Protein AF-A0A800AK64-F1 (afdb_monomer_lite)

Foldseek 3Di:
DPPPDPAAFDPPLLVLLLVPQLRLCVVLVVNVNSVVLRVQLVQLLVQLVLQLPPPPDPVSSVDQDQPPDPDDDQWDCDPNDTRRHHHSVSNVVSVCSNVVSSVVSSVCSRVRGRDDPDDD

pLDDT: mean 78.46, std 14.66, range [35.28, 95.25]

Sequence (120 aa):
MVEIGIGKPSHVAMMLSAICPGLGQLYLRKIRKALVLFLVAAMGAFIVYVNSLPLDNFSNLWRFDMTTQESYQIWQFKNNRLMFRPHWYFKISGYIQFVAMWLYGVVDGWRGRRIYKRKA

Radius of gyration: 19.44 Å; chains: 1; bounding box: 39×23×61 Å

Secondary structure (DSSP, 8-state):
----------HHHHHHHHHSTTHHHHHTT-HHHHHHHHHHHHHHHHHHHHHT-S-SSTHHHH---TT--S---SEEEETTEEEE---HHHHHHHHHHHHHHHHHHHHHHHT---------

Structure (mmCIF, N/CA/C/O backbone):
data_AF-A0A800AK64-F1
#
_entry.id   AF-A0A800AK64-F1
#
loop_
_atom_site.group_PDB
_atom_site.id
_atom_site.type_symbol
_atom_site.label_atom_id
_atom_site.label_alt_id
_atom_site.label_comp_id
_atom_site.label_asym_id
_atom_site.label_entity_id
_atom_site.label_seq_id
_atom_site.pdbx_PDB_ins_code
_atom_site.Cartn_x
_atom_site.Cartn_y
_atom_site.Cartn_z
_atom_site.occupancy
_atom_site.B_iso_or_equiv
_atom_site.auth_seq_id
_atom_site.auth_comp_id
_atom_site.auth_asym_id
_atom_site.auth_atom_id
_atom_site.pdbx_PDB_model_num
ATOM 1 N N . MET A 1 1 ? -1.913 -9.063 -27.507 1.00 35.28 1 MET A N 1
ATOM 2 C CA . MET A 1 1 ? -0.461 -9.026 -27.784 1.00 35.28 1 MET A CA 1
ATOM 3 C C . MET A 1 1 ? 0.289 -8.835 -26.476 1.00 35.28 1 MET A C 1
ATOM 5 O O . MET A 1 1 ? 0.158 -7.789 -25.854 1.00 35.28 1 MET A O 1
ATOM 9 N N . VAL A 1 2 ? 0.997 -9.865 -26.013 1.00 37.16 2 VAL A N 1
ATOM 10 C CA . VAL A 1 2 ? 1.874 -9.777 -24.838 1.00 37.16 2 VAL A CA 1
ATOM 11 C C . VAL A 1 2 ? 3.242 -9.335 -25.347 1.00 37.16 2 VAL A C 1
ATOM 13 O O . VAL A 1 2 ? 3.980 -10.133 -25.913 1.00 37.16 2 VAL A O 1
ATOM 16 N N . GLU A 1 3 ? 3.564 -8.051 -25.207 1.00 44.44 3 GLU A N 1
ATOM 17 C CA . GLU A 1 3 ? 4.895 -7.540 -25.545 1.00 44.44 3 GLU A CA 1
ATOM 18 C C . GLU A 1 3 ? 5.902 -8.017 -24.488 1.00 44.44 3 GLU A C 1
ATOM 20 O O . GLU A 1 3 ? 6.055 -7.431 -23.411 1.00 44.44 3 GLU A O 1
ATOM 25 N N . ILE A 1 4 ? 6.583 -9.126 -24.782 1.00 47.06 4 ILE A N 1
ATOM 26 C CA . ILE A 1 4 ? 7.716 -9.621 -23.998 1.00 47.06 4 ILE A CA 1
ATOM 27 C C . ILE A 1 4 ? 8.924 -8.737 -24.335 1.00 47.06 4 ILE A C 1
ATOM 29 O O . ILE A 1 4 ? 9.750 -9.070 -25.178 1.00 47.06 4 ILE A O 1
ATOM 33 N N . GLY A 1 5 ? 9.016 -7.564 -23.704 1.00 53.28 5 GLY A N 1
ATOM 34 C CA . GLY A 1 5 ? 10.182 -6.691 -23.853 1.00 53.28 5 GLY A CA 1
ATOM 35 C C . GLY A 1 5 ? 11.448 -7.400 -23.368 1.00 53.28 5 GLY A C 1
ATOM 36 O O . GLY A 1 5 ? 11.503 -7.837 -22.224 1.00 53.28 5 GLY A O 1
ATOM 37 N N . ILE A 1 6 ? 12.470 -7.526 -24.212 1.00 53.72 6 ILE A N 1
ATOM 38 C CA . ILE A 1 6 ? 13.790 -8.062 -23.852 1.00 53.72 6 ILE A CA 1
ATOM 39 C C . ILE A 1 6 ? 14.566 -6.923 -23.173 1.00 53.72 6 ILE A C 1
ATOM 41 O O . ILE A 1 6 ? 15.116 -6.054 -23.838 1.00 53.72 6 ILE A O 1
ATOM 45 N N . GLY A 1 7 ? 14.548 -6.852 -21.843 1.00 57.28 7 GLY A N 1
ATOM 46 C CA . GLY A 1 7 ? 15.211 -5.789 -21.080 1.00 57.28 7 GLY A CA 1
ATOM 47 C C . GLY A 1 7 ? 15.647 -6.278 -19.703 1.00 57.28 7 GLY A C 1
ATOM 48 O O . GLY A 1 7 ? 15.008 -7.164 -19.137 1.00 57.28 7 GLY A O 1
ATOM 49 N N . LYS A 1 8 ? 16.745 -5.726 -19.177 1.00 65.19 8 LYS A N 1
ATOM 50 C CA . LYS A 1 8 ? 17.258 -6.050 -17.837 1.00 65.19 8 LYS A CA 1
ATOM 51 C C . LYS A 1 8 ? 16.295 -5.536 -16.747 1.00 65.19 8 LYS A C 1
ATOM 53 O O . LYS A 1 8 ? 15.603 -4.541 -16.988 1.00 65.19 8 LYS A O 1
ATOM 58 N N . PRO A 1 9 ? 16.225 -6.199 -15.579 1.00 71.44 9 PRO A N 1
ATOM 59 C CA . PRO A 1 9 ? 15.442 -5.721 -14.439 1.00 71.44 9 PRO A CA 1
ATOM 60 C C . PRO A 1 9 ? 15.851 -4.298 -14.034 1.00 71.44 9 PRO A C 1
ATOM 62 O O . PRO A 1 9 ? 17.018 -3.921 -14.155 1.00 71.44 9 PRO A O 1
ATOM 65 N N . SER A 1 10 ? 14.889 -3.495 -13.566 1.00 80.31 10 SER A N 1
ATOM 66 C CA . SER A 1 10 ? 15.122 -2.092 -13.205 1.00 80.31 10 SER A CA 1
ATOM 67 C C . SER A 1 10 ? 15.080 -1.893 -11.691 1.00 80.31 10 SER A C 1
ATOM 69 O O . SER A 1 10 ? 14.013 -1.863 -11.080 1.00 80.31 10 SER A O 1
ATOM 71 N N . HIS A 1 11 ? 16.251 -1.691 -11.083 1.00 85.19 11 HIS A N 1
ATOM 72 C CA . HIS A 1 11 ? 16.364 -1.367 -9.655 1.00 85.19 11 HIS A CA 1
ATOM 73 C C . HIS A 1 11 ? 15.715 -0.018 -9.305 1.00 85.19 11 HIS A C 1
ATOM 75 O O . HIS A 1 11 ? 15.145 0.133 -8.229 1.00 85.19 11 HIS A O 1
ATOM 81 N N . VAL A 1 12 ? 15.714 0.937 -10.241 1.00 87.06 12 VAL A N 1
ATOM 82 C CA . VAL A 1 12 ? 15.044 2.237 -10.067 1.00 87.06 12 VAL A CA 1
ATOM 83 C C . VAL A 1 12 ? 13.529 2.060 -9.957 1.00 87.06 12 VAL A C 1
ATOM 85 O O . VAL A 1 12 ? 12.904 2.627 -9.066 1.00 87.06 12 VAL A O 1
ATOM 88 N N . ALA A 1 13 ? 12.925 1.229 -10.813 1.00 87.31 13 ALA A N 1
ATOM 89 C CA . ALA A 1 13 ? 11.492 0.945 -10.736 1.00 87.31 13 ALA A CA 1
ATOM 90 C C . ALA A 1 13 ? 11.116 0.214 -9.434 1.00 87.31 13 ALA A C 1
ATOM 92 O O . ALA A 1 13 ? 10.052 0.467 -8.867 1.00 87.31 13 ALA A O 1
ATOM 93 N N . MET A 1 14 ? 11.998 -0.653 -8.933 1.00 90.38 14 MET A N 1
ATOM 94 C CA . MET A 1 14 ? 11.837 -1.292 -7.626 1.00 90.38 14 MET A CA 1
ATOM 95 C C . MET A 1 14 ? 11.834 -0.259 -6.491 1.00 90.38 14 MET A C 1
ATOM 97 O O . MET A 1 14 ? 10.888 -0.235 -5.711 1.00 90.38 14 MET A O 1
ATOM 101 N N . MET A 1 15 ? 12.837 0.628 -6.434 1.00 91.62 15 MET A N 1
ATOM 102 C CA . MET A 1 15 ? 12.929 1.682 -5.412 1.00 91.62 15 MET A CA 1
ATOM 103 C C . MET A 1 15 ? 11.723 2.621 -5.441 1.00 91.62 15 MET A C 1
ATOM 105 O O . MET A 1 15 ? 11.143 2.912 -4.400 1.00 91.62 15 MET A O 1
ATOM 109 N N . LEU A 1 16 ? 11.287 3.038 -6.632 1.00 90.50 16 LEU A N 1
ATOM 110 C CA . LEU A 1 16 ? 10.094 3.873 -6.775 1.00 90.50 16 LEU A CA 1
ATOM 111 C C . LEU A 1 16 ? 8.839 3.168 -6.246 1.00 90.50 16 LEU A C 1
ATOM 113 O O . LEU A 1 16 ? 8.050 3.778 -5.531 1.00 90.50 16 LEU A O 1
ATOM 117 N N . SER A 1 17 ? 8.680 1.875 -6.538 1.00 90.69 17 SER A N 1
ATOM 118 C CA . SER A 1 17 ? 7.561 1.078 -6.014 1.00 90.69 17 SER A CA 1
ATOM 119 C C . SER A 1 17 ? 7.653 0.838 -4.504 1.00 90.69 17 SER A C 1
ATOM 121 O O . SER A 1 17 ? 6.627 0.673 -3.851 1.00 90.69 17 SER A O 1
ATOM 123 N N . ALA A 1 18 ? 8.866 0.821 -3.944 1.00 90.94 18 ALA A N 1
ATOM 124 C CA . ALA A 1 18 ? 9.088 0.693 -2.507 1.00 90.94 18 ALA A CA 1
ATOM 125 C C . ALA A 1 18 ? 8.679 1.962 -1.752 1.00 90.94 18 ALA A C 1
ATOM 127 O O . ALA A 1 18 ? 8.238 1.856 -0.618 1.00 90.94 18 ALA A O 1
ATOM 128 N N . ILE A 1 19 ? 8.758 3.138 -2.382 1.00 91.62 19 ILE A N 1
ATOM 129 C CA . ILE A 1 19 ? 8.264 4.394 -1.801 1.00 91.62 19 ILE A CA 1
ATOM 130 C C . ILE A 1 19 ? 6.735 4.454 -1.864 1.00 91.62 19 ILE A C 1
ATOM 132 O O . ILE A 1 19 ? 6.090 4.805 -0.880 1.00 91.62 19 ILE A O 1
ATOM 136 N N . CYS A 1 20 ? 6.144 4.121 -3.014 1.00 90.31 20 CYS A N 1
ATOM 137 C CA . CYS A 1 20 ? 4.693 4.110 -3.170 1.00 90.31 20 CYS A CA 1
ATOM 138 C C . CYS A 1 20 ? 4.252 3.058 -4.201 1.00 90.31 20 CYS A C 1
ATOM 140 O O . CYS A 1 20 ? 4.814 3.001 -5.306 1.00 90.31 20 CYS A O 1
ATOM 142 N N . PRO A 1 21 ? 3.232 2.237 -3.883 1.00 89.12 21 PRO A N 1
ATOM 143 C CA . PRO A 1 21 ? 2.724 1.224 -4.797 1.00 89.12 21 PRO A CA 1
ATOM 144 C C . PRO A 1 21 ? 2.263 1.850 -6.121 1.00 89.12 21 PRO A C 1
ATOM 146 O O . PRO A 1 21 ? 1.472 2.788 -6.149 1.00 89.12 21 PRO A O 1
ATOM 149 N N . GLY A 1 22 ? 2.763 1.314 -7.238 1.00 87.69 22 GLY A N 1
ATOM 150 C CA . GLY A 1 22 ? 2.422 1.768 -8.589 1.00 87.69 22 GLY A CA 1
ATOM 151 C C . GLY A 1 22 ? 3.407 2.764 -9.217 1.00 87.69 22 GLY A C 1
ATOM 152 O O . GLY A 1 22 ? 3.422 2.893 -10.444 1.00 87.69 22 GLY A O 1
ATOM 153 N N . LEU A 1 23 ? 4.283 3.425 -8.446 1.00 90.44 23 LEU A N 1
ATOM 154 C CA . LEU A 1 23 ? 5.239 4.399 -9.001 1.00 90.44 23 LEU A CA 1
ATOM 155 C C . LEU A 1 23 ? 6.279 3.764 -9.937 1.00 90.44 23 LEU A C 1
ATOM 157 O O . LEU A 1 23 ? 6.607 4.341 -10.976 1.00 90.44 23 LEU A O 1
ATOM 161 N N . GLY A 1 24 ? 6.786 2.567 -9.631 1.00 89.56 24 GLY A N 1
ATOM 162 C CA . GLY A 1 24 ? 7.717 1.886 -10.536 1.00 89.56 24 GLY A CA 1
ATOM 163 C C . GLY A 1 24 ? 7.065 1.483 -11.852 1.00 89.56 24 GLY A C 1
ATOM 164 O O . GLY A 1 24 ? 7.665 1.616 -12.916 1.00 89.56 24 GLY A O 1
ATOM 165 N N . GLN A 1 25 ? 5.803 1.060 -11.818 1.00 90.75 25 GLN A N 1
ATOM 166 C CA . GLN A 1 25 ? 5.026 0.760 -13.018 1.00 90.75 25 GLN A CA 1
ATOM 167 C C . GLN A 1 25 ? 4.779 2.024 -13.844 1.00 90.75 25 GLN A C 1
ATOM 169 O O . GLN A 1 25 ? 4.844 1.966 -15.076 1.00 90.75 25 GLN A O 1
ATOM 174 N N . LEU A 1 26 ? 4.565 3.169 -13.190 1.00 90.88 26 LEU A N 1
ATOM 175 C CA . LEU A 1 26 ? 4.452 4.464 -13.853 1.00 90.88 26 LEU A CA 1
ATOM 176 C C . LEU A 1 26 ? 5.767 4.834 -14.557 1.00 90.88 26 LEU A C 1
ATOM 178 O O . LEU A 1 26 ? 5.757 5.179 -15.740 1.00 90.88 26 LEU A O 1
ATOM 182 N N . TYR A 1 27 ? 6.909 4.647 -13.886 1.00 88.06 27 TYR A N 1
ATOM 183 C CA . TYR A 1 27 ? 8.246 4.849 -14.461 1.00 88.06 27 TYR A CA 1
ATOM 184 C C . TYR A 1 27 ? 8.522 3.953 -15.682 1.00 88.06 27 TYR A C 1
ATOM 186 O O . TYR A 1 27 ? 9.140 4.372 -16.673 1.00 88.06 27 TYR A O 1
ATOM 194 N N . LEU A 1 28 ? 8.011 2.722 -15.645 1.00 87.00 28 LEU A N 1
ATOM 195 C CA . LEU A 1 28 ? 8.064 1.760 -16.747 1.00 87.00 28 LEU A CA 1
ATOM 196 C C . LEU A 1 28 ? 7.043 2.047 -17.862 1.00 87.00 28 LEU A C 1
ATOM 198 O O . LEU A 1 28 ? 6.950 1.261 -18.804 1.00 87.00 28 LEU A O 1
ATOM 202 N N . ARG A 1 29 ? 6.301 3.162 -17.780 1.00 86.31 29 ARG A N 1
ATOM 203 C CA . ARG A 1 29 ? 5.232 3.577 -18.709 1.00 86.31 29 ARG A CA 1
ATOM 204 C C . ARG A 1 29 ? 4.043 2.612 -18.764 1.00 86.31 29 ARG A C 1
ATOM 206 O O . ARG A 1 29 ? 3.253 2.640 -19.703 1.00 86.31 29 ARG A O 1
ATOM 213 N N . LYS A 1 30 ? 3.866 1.778 -17.736 1.00 87.12 30 LYS A N 1
ATOM 214 C CA . LYS A 1 30 ? 2.731 0.857 -17.586 1.00 87.12 30 LYS A CA 1
ATOM 215 C C . LYS A 1 30 ? 1.627 1.511 -16.751 1.00 87.12 30 LYS A C 1
ATOM 217 O O . LYS A 1 30 ? 1.281 1.021 -15.680 1.00 87.12 30 LYS A O 1
ATOM 222 N N . ILE A 1 31 ? 1.058 2.609 -17.259 1.00 88.50 31 ILE A N 1
ATOM 223 C CA . ILE A 1 31 ? 0.109 3.477 -16.528 1.00 88.50 31 ILE A CA 1
ATOM 224 C C . ILE A 1 31 ? -1.101 2.695 -15.997 1.00 88.50 31 ILE A C 1
ATOM 226 O O . ILE A 1 31 ? -1.457 2.837 -14.833 1.00 88.50 31 ILE A O 1
ATOM 230 N N . ARG A 1 32 ? -1.697 1.808 -16.807 1.00 89.94 32 ARG A N 1
ATOM 231 C CA . ARG A 1 32 ? -2.842 0.988 -16.368 1.00 89.94 32 ARG A CA 1
ATOM 232 C C . ARG A 1 32 ? -2.501 0.127 -15.147 1.00 89.94 32 ARG A C 1
ATOM 234 O O . ARG A 1 32 ? -3.289 0.056 -14.215 1.00 89.94 32 ARG A O 1
ATOM 241 N N . LYS A 1 33 ? -1.312 -0.488 -15.132 1.00 88.44 33 LYS A N 1
ATOM 242 C CA . LYS A 1 33 ? -0.849 -1.292 -13.990 1.00 88.44 33 LYS A CA 1
ATOM 243 C C . LYS A 1 33 ? -0.554 -0.423 -12.771 1.00 88.44 33 LYS A C 1
ATOM 245 O O . LYS A 1 33 ? -0.917 -0.809 -11.669 1.00 88.44 33 LYS A O 1
ATOM 250 N N . ALA A 1 34 ? 0.068 0.737 -12.981 1.00 90.50 34 ALA A N 1
ATOM 251 C CA . ALA A 1 34 ? 0.331 1.704 -11.921 1.00 90.50 34 ALA A CA 1
ATOM 252 C C . ALA A 1 34 ? -0.962 2.131 -11.215 1.00 90.50 34 ALA A C 1
ATOM 254 O O . ALA A 1 34 ? -1.041 2.046 -9.995 1.00 90.50 34 ALA A O 1
ATOM 255 N N . LEU A 1 35 ? -1.988 2.506 -11.988 1.00 93.81 35 LEU A N 1
ATOM 256 C CA . LEU A 1 35 ? -3.292 2.910 -11.461 1.00 93.81 35 LEU A CA 1
ATOM 257 C C . LEU A 1 35 ? -3.977 1.784 -10.688 1.00 93.81 35 LEU A C 1
ATOM 259 O O . LEU A 1 35 ? -4.440 2.015 -9.579 1.00 93.81 35 LEU A O 1
ATOM 263 N N . VAL A 1 36 ? -4.012 0.566 -11.237 1.00 94.50 36 VAL A N 1
ATOM 264 C CA . VAL A 1 36 ? -4.627 -0.577 -10.546 1.00 94.50 36 VAL A CA 1
ATOM 265 C C . VAL A 1 36 ? -3.915 -0.861 -9.223 1.00 94.50 36 VAL A C 1
ATOM 267 O O . VAL A 1 36 ? -4.574 -0.982 -8.197 1.00 94.50 36 VAL A O 1
ATOM 270 N N . LEU A 1 37 ? -2.580 -0.917 -9.215 1.00 92.69 37 LEU A N 1
ATOM 271 C CA . LEU A 1 37 ? -1.819 -1.176 -7.988 1.00 92.69 37 LEU A CA 1
ATOM 272 C C . LEU A 1 37 ? -2.026 -0.093 -6.938 1.00 92.69 37 LEU A C 1
ATOM 274 O O . LEU A 1 37 ? -2.240 -0.408 -5.769 1.00 92.69 37 LEU A O 1
ATOM 278 N N . PHE A 1 38 ? -2.000 1.167 -7.364 1.00 93.94 38 PHE A N 1
ATOM 279 C CA . PHE A 1 38 ? -2.234 2.292 -6.476 1.00 93.94 38 PHE A CA 1
ATOM 280 C C . PHE A 1 38 ? -3.643 2.247 -5.875 1.00 93.94 38 PHE A C 1
ATOM 282 O O . PHE A 1 38 ? -3.780 2.334 -4.661 1.00 93.94 38 PHE A O 1
ATOM 289 N N . LEU A 1 39 ? -4.684 2.042 -6.691 1.00 95.25 39 LEU A N 1
ATOM 290 C CA . LEU A 1 39 ? -6.071 2.003 -6.218 1.00 95.25 39 LEU A CA 1
ATOM 291 C C . LEU A 1 39 ? -6.334 0.831 -5.269 1.00 95.25 39 LEU A C 1
ATOM 293 O O . LEU A 1 39 ? -6.976 1.016 -4.238 1.00 95.25 39 LEU A O 1
ATOM 297 N N . VAL A 1 40 ? -5.824 -0.366 -5.572 1.00 94.06 40 VAL A N 1
ATOM 298 C CA . VAL A 1 40 ? -6.031 -1.539 -4.708 1.00 94.06 40 VAL A CA 1
ATOM 299 C C . VAL A 1 40 ? -5.283 -1.385 -3.380 1.00 94.06 40 VAL A C 1
ATOM 301 O O . VAL A 1 40 ? -5.826 -1.740 -2.331 1.00 94.06 40 VAL A O 1
ATOM 304 N N . ALA A 1 41 ? -4.068 -0.826 -3.394 1.00 93.06 41 ALA A N 1
ATOM 305 C CA . ALA A 1 41 ? -3.342 -0.511 -2.166 1.00 93.06 41 ALA A CA 1
ATOM 306 C C . ALA A 1 41 ? -4.054 0.595 -1.365 1.00 93.06 41 ALA A C 1
ATOM 308 O O . ALA A 1 41 ? -4.296 0.430 -0.170 1.00 93.06 41 ALA A O 1
ATOM 309 N N . ALA A 1 42 ? -4.474 1.679 -2.024 1.00 94.12 42 ALA A N 1
ATOM 310 C CA . ALA A 1 42 ? -5.229 2.764 -1.402 1.00 94.12 42 ALA A CA 1
ATOM 311 C C . ALA A 1 42 ? -6.535 2.263 -0.769 1.00 94.12 42 ALA A C 1
ATOM 313 O O . ALA A 1 42 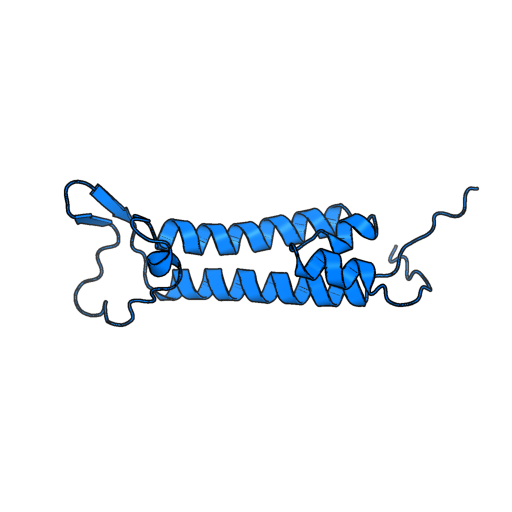? -6.878 2.687 0.328 1.00 94.12 42 ALA A O 1
ATOM 314 N N . MET A 1 43 ? -7.221 1.308 -1.402 1.00 94.56 43 MET A N 1
ATOM 315 C CA . MET A 1 43 ? -8.411 0.668 -0.841 1.00 94.56 43 MET A CA 1
ATOM 316 C C . MET A 1 43 ? -8.097 -0.100 0.451 1.00 94.56 43 MET A C 1
ATOM 318 O O . MET A 1 43 ? -8.828 0.033 1.428 1.00 94.56 43 MET A O 1
ATOM 322 N N . GLY A 1 44 ? -6.991 -0.852 0.498 1.00 92.00 44 GLY A N 1
ATOM 323 C CA . GLY A 1 44 ? -6.546 -1.529 1.723 1.00 92.00 44 GLY A CA 1
ATOM 324 C C . GLY A 1 44 ? -6.248 -0.542 2.858 1.00 92.00 44 GLY A C 1
ATOM 325 O O . GLY A 1 44 ? -6.733 -0.707 3.977 1.00 92.00 44 GLY A O 1
ATOM 326 N N . ALA A 1 45 ? -5.530 0.542 2.548 1.00 90.44 45 ALA A N 1
ATOM 327 C CA . ALA A 1 45 ? -5.250 1.615 3.500 1.00 90.44 45 ALA A CA 1
ATOM 328 C C . ALA A 1 45 ? -6.531 2.332 3.968 1.00 90.44 45 ALA A C 1
ATOM 330 O O . ALA A 1 45 ? -6.674 2.629 5.153 1.00 90.44 45 ALA A O 1
ATOM 331 N N . PHE A 1 46 ? -7.488 2.559 3.065 1.00 91.19 46 PHE A N 1
ATOM 332 C CA . PHE A 1 46 ? -8.782 3.163 3.377 1.00 91.19 46 PHE A CA 1
ATOM 333 C C . PHE A 1 46 ? -9.601 2.297 4.339 1.00 91.19 46 PHE A C 1
ATOM 335 O O . PHE A 1 46 ? -10.154 2.817 5.307 1.00 91.19 46 PHE A O 1
ATOM 342 N N . ILE A 1 47 ? -9.623 0.976 4.136 1.00 89.50 47 ILE A N 1
ATOM 343 C CA . ILE A 1 47 ? -10.280 0.041 5.060 1.00 89.50 47 ILE A CA 1
ATOM 344 C C . ILE A 1 47 ? -9.672 0.173 6.460 1.00 89.50 47 ILE A C 1
ATOM 346 O O . ILE A 1 47 ? -10.412 0.331 7.430 1.00 89.50 47 ILE A O 1
ATOM 350 N N . VAL A 1 48 ? -8.338 0.165 6.571 1.00 88.44 48 VAL A N 1
ATOM 351 C CA . VAL A 1 48 ? -7.632 0.326 7.856 1.00 88.44 48 VAL A CA 1
ATOM 352 C C . VAL A 1 48 ? -7.943 1.677 8.504 1.00 88.44 48 VAL A C 1
ATOM 354 O O . VAL A 1 48 ? -8.189 1.735 9.710 1.00 88.44 48 VAL A O 1
ATOM 357 N N . TYR A 1 49 ? -7.963 2.751 7.715 1.00 85.69 49 TYR A N 1
ATOM 358 C CA . TYR A 1 49 ? -8.271 4.106 8.167 1.00 85.69 49 TYR A CA 1
ATOM 359 C C . TYR A 1 49 ? -9.688 4.212 8.741 1.00 85.69 49 TYR A C 1
ATOM 361 O O . TYR A 1 49 ? -9.846 4.611 9.893 1.00 85.69 49 TYR A O 1
ATOM 369 N N . VAL A 1 50 ? -10.707 3.788 7.983 1.00 84.69 50 VAL A N 1
ATOM 370 C CA . VAL A 1 50 ? -12.117 3.824 8.410 1.00 84.69 50 VAL A CA 1
ATOM 371 C C . VAL A 1 50 ? -12.332 2.977 9.666 1.00 84.69 50 VAL A C 1
ATOM 373 O O . VAL A 1 50 ? -13.010 3.412 10.590 1.00 84.69 50 VAL A O 1
ATOM 376 N N . ASN A 1 51 ? -11.683 1.811 9.743 1.00 82.25 51 ASN A N 1
ATOM 377 C CA . ASN A 1 51 ? -11.708 0.936 10.921 1.00 82.25 51 ASN A CA 1
ATOM 378 C C . ASN A 1 51 ? -11.039 1.542 12.166 1.00 82.25 51 ASN A C 1
ATOM 380 O O . ASN A 1 51 ? -11.242 1.051 13.274 1.00 82.25 51 ASN A O 1
ATOM 384 N N . SER A 1 52 ? -10.179 2.544 11.989 1.00 79.62 52 SER A N 1
ATOM 385 C CA . SER A 1 52 ? -9.407 3.160 13.073 1.00 79.62 52 SER A CA 1
ATOM 386 C C . SER A 1 52 ? -10.016 4.476 13.549 1.00 79.62 52 SER A C 1
ATOM 388 O O . SER A 1 52 ? -9.441 5.127 14.420 1.00 79.62 52 SER A O 1
ATOM 390 N N . LEU A 1 53 ? -11.164 4.874 12.993 1.00 80.31 53 LEU A N 1
ATOM 391 C CA . LEU A 1 53 ? -11.893 6.041 13.457 1.00 80.31 53 LEU A CA 1
ATOM 392 C C . LEU A 1 53 ? -12.506 5.783 14.848 1.00 80.31 53 LEU A C 1
ATOM 394 O O . LEU A 1 53 ? -13.045 4.702 15.104 1.00 80.31 53 LEU A O 1
ATOM 398 N N . PRO A 1 54 ? -12.468 6.773 15.755 1.00 76.44 54 PRO A N 1
ATOM 399 C CA . PRO A 1 54 ? -11.826 8.077 15.615 1.00 76.44 54 PRO A CA 1
ATOM 400 C C . PRO A 1 54 ? -10.302 8.015 15.800 1.00 76.44 54 PRO A C 1
ATOM 402 O O . PRO A 1 54 ? -9.767 7.342 16.685 1.00 76.44 54 PRO A O 1
ATOM 405 N N . LEU A 1 55 ? -9.600 8.774 14.962 1.00 72.06 55 LEU A N 1
ATOM 406 C CA . LEU A 1 55 ? -8.144 8.882 14.974 1.00 72.06 55 LEU A CA 1
ATOM 407 C C . LEU A 1 55 ? -7.705 9.976 15.942 1.00 72.06 55 LEU A C 1
ATOM 409 O O . LEU A 1 55 ? -7.288 11.052 15.531 1.00 72.06 55 LEU A O 1
ATOM 413 N N . ASP A 1 56 ? -7.812 9.695 17.235 1.00 79.06 56 ASP A N 1
ATOM 414 C CA . ASP A 1 56 ? -7.301 10.619 18.250 1.00 79.06 56 ASP A CA 1
ATOM 415 C C . ASP A 1 56 ? -5.760 10.566 18.330 1.00 79.06 56 ASP A C 1
ATOM 417 O O . ASP A 1 56 ? -5.123 11.560 18.652 1.00 79.06 56 ASP A O 1
ATOM 421 N N . ASN A 1 57 ? -5.149 9.419 17.997 1.00 78.25 57 ASN A N 1
ATOM 422 C CA . ASN A 1 57 ? -3.697 9.220 17.965 1.00 78.25 57 ASN A CA 1
ATOM 423 C C . ASN A 1 57 ? -3.275 8.317 16.796 1.00 78.25 57 ASN A C 1
ATOM 425 O O . ASN A 1 57 ? -3.977 7.361 16.464 1.00 78.25 57 ASN A O 1
ATOM 429 N N . PHE A 1 58 ? -2.078 8.539 16.234 1.00 75.75 58 PHE A N 1
ATOM 430 C CA . PHE A 1 58 ? -1.503 7.679 15.181 1.00 75.75 58 PHE A CA 1
ATOM 431 C C . PHE A 1 58 ? -1.329 6.219 15.620 1.00 75.75 58 PHE A C 1
ATOM 433 O O . PHE A 1 58 ? -1.412 5.307 14.800 1.00 75.75 58 PHE A O 1
ATOM 440 N N . SER A 1 59 ? -1.148 5.973 16.917 1.00 77.88 59 SER A N 1
ATOM 441 C CA . SER A 1 59 ? -1.104 4.621 17.479 1.00 77.88 59 SER A CA 1
ATOM 442 C C . SER A 1 59 ? -2.414 3.846 17.280 1.00 77.88 59 SER A C 1
ATOM 444 O O . SER A 1 59 ? -2.383 2.621 17.174 1.00 77.88 59 SER A O 1
ATOM 446 N N . ASN A 1 60 ? -3.558 4.526 17.137 1.00 74.94 60 ASN A N 1
ATOM 447 C CA . ASN A 1 60 ? -4.850 3.876 16.898 1.00 74.94 60 ASN A CA 1
ATOM 448 C C . ASN A 1 60 ? -4.912 3.180 15.527 1.00 74.94 60 ASN A C 1
ATOM 450 O O . ASN A 1 60 ? -5.642 2.198 15.386 1.00 74.94 60 ASN A O 1
ATOM 454 N N . LEU A 1 61 ? -4.113 3.610 14.540 1.00 76.25 61 LEU A N 1
ATOM 455 C CA . LEU A 1 61 ? -4.003 2.925 13.241 1.00 76.25 61 LEU A CA 1
ATOM 456 C C . LEU A 1 61 ? -3.462 1.504 13.402 1.00 76.25 61 LEU A C 1
ATOM 458 O O . LEU A 1 61 ? -3.960 0.580 12.768 1.00 76.25 61 LEU A O 1
ATOM 462 N N . TRP A 1 62 ? -2.506 1.324 14.309 1.00 73.75 62 TRP A N 1
ATOM 463 C CA . TRP A 1 62 ? -1.803 0.059 14.530 1.00 73.75 62 TRP A CA 1
ATOM 464 C C . TRP A 1 62 ? -2.367 -0.763 15.689 1.00 73.75 62 TRP A C 1
ATOM 466 O O . TRP A 1 62 ? -1.942 -1.891 15.918 1.00 73.75 62 TRP A O 1
ATOM 476 N N . ARG A 1 63 ? -3.342 -0.221 16.426 1.00 73.69 63 ARG A N 1
ATOM 477 C CA . ARG A 1 63 ? -4.000 -0.932 17.520 1.00 73.69 63 ARG A CA 1
ATOM 478 C C . ARG A 1 63 ? -5.000 -1.947 16.965 1.00 73.69 63 ARG A C 1
ATOM 480 O O . ARG A 1 63 ? -6.002 -1.565 16.355 1.00 73.69 63 ARG A O 1
ATOM 487 N N . PHE A 1 64 ? -4.732 -3.228 17.194 1.00 70.94 64 PHE A N 1
ATOM 488 C CA . PHE A 1 64 ? -5.643 -4.333 16.902 1.00 70.94 64 PHE A CA 1
ATOM 489 C C . PHE A 1 64 ? -6.269 -4.797 18.216 1.00 70.94 64 PHE A C 1
ATOM 491 O O . PHE A 1 64 ? -5.572 -5.299 19.092 1.00 70.94 64 PHE A O 1
ATOM 498 N N . ASP A 1 65 ? -7.568 -4.564 18.377 1.00 67.94 65 ASP A N 1
ATOM 499 C CA . ASP A 1 65 ? -8.291 -4.895 19.604 1.00 67.94 65 ASP A CA 1
ATOM 500 C C . ASP A 1 65 ? -8.918 -6.290 19.472 1.00 67.94 65 ASP A C 1
ATOM 502 O O . ASP A 1 65 ? -10.023 -6.441 18.951 1.00 67.94 65 ASP A O 1
ATOM 506 N N . MET A 1 66 ? -8.166 -7.325 19.859 1.00 65.94 66 MET A N 1
ATOM 507 C CA . MET A 1 66 ? -8.576 -8.731 19.710 1.00 65.94 66 MET A CA 1
ATOM 508 C C . MET A 1 66 ? -9.563 -9.194 20.795 1.00 65.94 66 MET A C 1
ATOM 510 O O . MET A 1 66 ? -10.109 -10.287 20.687 1.00 65.94 66 MET A O 1
ATOM 514 N N . THR A 1 67 ? -9.814 -8.379 21.824 1.00 62.03 67 THR A N 1
ATOM 515 C CA . THR A 1 67 ? -10.655 -8.719 22.987 1.00 62.03 67 THR A CA 1
ATOM 516 C C . THR A 1 67 ? -12.126 -8.328 22.822 1.00 62.03 67 THR A C 1
ATOM 518 O O . THR A 1 67 ? -12.920 -8.496 23.745 1.00 62.03 67 THR A O 1
ATOM 521 N N . THR A 1 68 ? -12.537 -7.834 21.649 1.00 57.47 68 THR A N 1
ATOM 522 C CA . THR A 1 68 ? -13.947 -7.530 21.345 1.00 57.47 68 THR A CA 1
ATOM 523 C C . THR A 1 68 ? -14.732 -8.814 21.057 1.00 57.47 68 THR A C 1
ATOM 525 O O . THR A 1 68 ? -15.084 -9.100 19.917 1.00 57.47 68 THR A O 1
ATOM 528 N N . GLN A 1 69 ? -14.979 -9.616 22.095 1.00 54.06 69 GLN A N 1
ATOM 529 C CA . GLN A 1 69 ? -15.685 -10.898 21.984 1.00 54.06 69 GLN A CA 1
ATOM 530 C C . GLN A 1 69 ? -17.078 -10.909 22.634 1.00 54.06 69 GLN A C 1
ATOM 532 O O . GLN A 1 69 ? -17.893 -11.739 22.251 1.00 54.06 69 GLN A O 1
ATOM 537 N N . GLU A 1 70 ? -17.408 -9.979 23.541 1.00 54.50 70 GLU A N 1
ATOM 538 C CA . GLU A 1 70 ? -18.616 -10.148 24.376 1.00 54.50 70 GLU A CA 1
ATOM 539 C C . GLU A 1 70 ? -19.864 -9.356 23.941 1.00 54.50 70 GLU A C 1
ATOM 541 O O . GLU A 1 70 ? -20.972 -9.703 24.335 1.00 54.50 70 GLU A O 1
ATOM 546 N N . SER A 1 71 ? -19.754 -8.340 23.077 1.00 55.78 71 SER A N 1
ATOM 547 C CA . SER A 1 71 ? -20.935 -7.714 22.448 1.00 55.78 71 SER A CA 1
ATOM 548 C C . SER A 1 71 ? -20.576 -7.003 21.140 1.00 55.78 71 SER A C 1
ATOM 550 O O . SER A 1 71 ? -19.961 -5.936 21.116 1.00 55.78 71 SER A O 1
ATOM 552 N N . TYR A 1 72 ? -20.939 -7.611 20.009 1.00 57.41 72 TYR A N 1
ATOM 553 C CA . TYR A 1 72 ? -20.674 -7.049 18.686 1.00 57.41 72 TYR A CA 1
ATOM 554 C C . TYR A 1 72 ? -21.698 -5.954 18.353 1.00 57.41 72 TYR A C 1
ATOM 556 O O . TYR A 1 72 ? -22.821 -6.235 17.941 1.00 57.41 72 TYR A O 1
ATOM 564 N N . GLN A 1 73 ? -21.305 -4.693 18.527 1.00 64.56 73 GLN A N 1
ATOM 565 C CA . GLN A 1 73 ? -22.050 -3.528 18.045 1.00 64.56 73 GLN A CA 1
ATOM 566 C C . GLN A 1 73 ? -21.191 -2.772 17.028 1.00 64.56 73 GLN A C 1
ATOM 568 O O . GLN A 1 73 ? -20.165 -2.197 17.381 1.00 64.56 73 GLN A O 1
ATOM 573 N N . ILE A 1 74 ? -21.622 -2.783 15.762 1.00 65.31 74 ILE A N 1
ATOM 574 C CA . ILE A 1 74 ? -20.939 -2.122 14.630 1.00 65.31 74 ILE A CA 1
ATOM 575 C C . ILE A 1 74 ? -20.879 -0.602 14.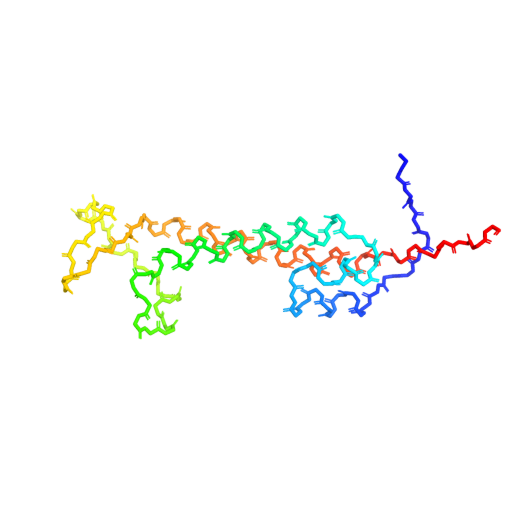837 1.00 65.31 74 ILE A C 1
ATOM 577 O O . ILE A 1 74 ? -19.900 0.057 14.481 1.00 65.31 74 ILE A O 1
ATOM 581 N N . TRP A 1 75 ? -21.945 -0.064 15.427 1.00 66.50 75 TRP A N 1
ATOM 582 C CA . TRP A 1 75 ? -22.102 1.339 15.760 1.00 66.50 75 TRP A CA 1
ATOM 583 C C . TRP A 1 75 ? -22.005 1.496 17.267 1.00 66.50 75 TRP A C 1
ATOM 585 O O . TRP A 1 75 ? -22.885 1.046 17.996 1.00 66.50 75 TRP A O 1
ATOM 595 N N . GLN A 1 76 ? -20.940 2.142 17.731 1.00 66.44 76 GLN A N 1
ATOM 596 C CA . GLN A 1 76 ? -20.800 2.507 19.135 1.00 66.44 76 GLN A CA 1
ATOM 597 C C . GLN A 1 76 ? -20.895 4.019 19.264 1.00 66.44 76 GLN A C 1
ATOM 599 O O . GLN A 1 76 ? -20.104 4.760 18.678 1.00 66.44 76 GLN A O 1
ATOM 604 N N . PHE A 1 77 ? -21.875 4.480 20.035 1.00 68.19 77 PHE A N 1
ATOM 605 C CA . PHE A 1 77 ? -21.965 5.878 20.419 1.00 68.19 77 PHE A CA 1
ATOM 606 C C . PHE A 1 77 ? -21.148 6.070 21.695 1.00 68.19 77 PHE A C 1
ATOM 608 O O . PHE A 1 77 ? -21.560 5.661 22.778 1.00 68.19 77 PHE A O 1
ATOM 615 N N . LYS A 1 78 ? -19.949 6.642 21.569 1.00 67.00 78 LYS A N 1
ATOM 616 C CA . LYS A 1 78 ? -19.053 6.886 22.705 1.00 67.00 78 LYS A CA 1
ATOM 617 C C . LYS A 1 78 ? -18.551 8.322 22.649 1.00 67.00 78 LYS A C 1
ATOM 619 O O . LYS A 1 78 ? -18.164 8.802 21.588 1.00 67.00 78 LYS A O 1
ATOM 624 N N . ASN A 1 79 ? -18.572 9.021 23.784 1.00 69.31 79 ASN A N 1
ATOM 625 C CA . ASN A 1 79 ? -18.154 10.426 23.900 1.00 69.31 79 ASN A CA 1
ATOM 626 C C . ASN A 1 79 ? -18.806 11.353 22.852 1.00 69.31 79 ASN A C 1
ATOM 628 O O . ASN A 1 79 ? -18.126 12.171 22.236 1.00 69.31 79 ASN A O 1
ATOM 632 N N . ASN A 1 80 ? -20.116 11.204 22.626 1.00 72.94 80 ASN A N 1
ATOM 633 C CA . ASN A 1 80 ? -20.883 11.995 21.655 1.00 72.94 80 ASN A CA 1
ATOM 634 C C . ASN A 1 80 ? -20.426 11.848 20.187 1.00 72.94 80 ASN A C 1
ATOM 636 O O . ASN A 1 80 ? -20.715 12.702 19.350 1.00 72.94 80 ASN A O 1
ATOM 640 N N . ARG A 1 81 ? -19.685 10.779 19.866 1.00 67.81 81 ARG A N 1
ATOM 641 C CA . ARG A 1 81 ? -19.218 10.465 18.513 1.00 67.81 81 ARG A CA 1
ATOM 642 C C . ARG A 1 81 ? -19.742 9.101 18.089 1.00 67.81 81 ARG A C 1
ATOM 644 O O . ARG A 1 81 ? -19.651 8.127 18.837 1.00 67.81 81 ARG A O 1
ATOM 651 N N . LEU A 1 82 ? -20.261 9.043 1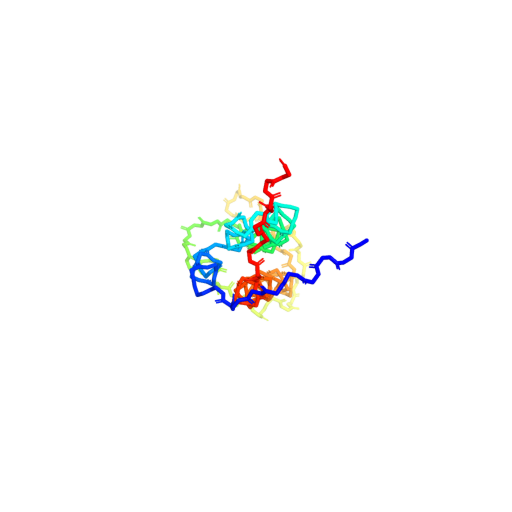6.866 1.00 70.00 82 LEU A N 1
ATOM 652 C CA . LEU A 1 82 ? -20.622 7.796 16.211 1.00 70.00 82 LEU A CA 1
ATOM 653 C C . LEU A 1 82 ? -19.337 7.117 15.724 1.00 70.00 82 LEU A C 1
ATOM 655 O O . LEU A 1 82 ? -18.641 7.646 14.858 1.00 70.00 82 LEU A O 1
ATOM 659 N N . MET A 1 83 ? -19.004 5.968 16.304 1.00 68.75 83 MET A N 1
ATOM 660 C CA . MET A 1 83 ? -17.829 5.187 15.931 1.00 68.75 83 MET A CA 1
ATOM 661 C C . MET A 1 83 ? -18.267 3.972 15.114 1.00 68.75 83 MET A C 1
ATOM 663 O O . MET A 1 83 ? -19.055 3.155 15.593 1.00 68.75 83 MET A O 1
ATOM 667 N N . PHE A 1 84 ? -17.742 3.852 13.894 1.00 66.69 84 PHE A N 1
ATOM 668 C CA . PHE A 1 84 ? -17.875 2.650 13.076 1.00 66.69 84 PHE A CA 1
ATOM 669 C C . PHE A 1 84 ? -16.721 1.703 13.413 1.00 66.69 84 PHE A C 1
ATOM 671 O O . PHE A 1 84 ? -15.579 1.941 13.020 1.00 66.69 84 PHE A O 1
ATOM 678 N N . ARG A 1 85 ? -17.008 0.647 14.178 1.00 68.44 85 ARG A N 1
ATOM 679 C CA . ARG A 1 85 ? -16.023 -0.364 14.587 1.00 68.44 85 ARG A CA 1
ATOM 680 C C . ARG A 1 85 ? -16.458 -1.735 14.081 1.00 68.44 85 ARG A C 1
ATOM 682 O O . ARG A 1 85 ? -17.087 -2.491 14.821 1.00 68.44 85 ARG A O 1
ATOM 689 N N . PRO A 1 86 ? -16.168 -2.073 12.815 1.00 67.62 86 PRO A N 1
ATOM 690 C CA . PRO A 1 86 ? -16.417 -3.419 12.337 1.00 67.62 86 PRO A CA 1
ATOM 691 C C . PRO A 1 86 ? -15.398 -4.378 12.975 1.00 67.62 86 PRO A C 1
ATOM 693 O O . PRO A 1 86 ? -14.491 -3.979 13.709 1.00 67.62 86 PRO A O 1
ATOM 696 N N . HIS A 1 87 ? -15.576 -5.674 12.730 1.00 75.06 87 HIS A N 1
ATOM 697 C CA . HIS A 1 87 ? -14.779 -6.706 13.388 1.00 75.06 87 HIS A CA 1
ATOM 698 C C . HIS A 1 87 ? -13.283 -6.509 13.101 1.00 75.06 87 HIS A C 1
ATOM 700 O O . HIS A 1 87 ? -12.913 -6.190 11.971 1.00 75.06 87 HIS A O 1
ATOM 706 N N . TRP A 1 88 ? -12.413 -6.772 14.082 1.00 75.12 88 TRP A N 1
ATOM 707 C CA . TRP A 1 88 ? -10.956 -6.602 13.946 1.00 75.12 88 TRP A CA 1
ATOM 708 C C . TRP A 1 88 ? -10.349 -7.325 12.725 1.00 75.12 88 TRP A C 1
ATOM 710 O O . TRP A 1 88 ? -9.352 -6.861 12.167 1.00 75.12 88 TRP A O 1
ATOM 720 N N . TYR A 1 89 ? -10.990 -8.404 12.252 1.00 82.00 89 TYR A N 1
ATOM 721 C CA . TYR A 1 89 ? -10.635 -9.112 11.021 1.00 82.00 89 TYR A CA 1
ATOM 722 C C . TYR A 1 89 ? -10.638 -8.212 9.778 1.00 82.00 89 TYR A C 1
ATOM 724 O O . TYR A 1 89 ? -9.754 -8.358 8.942 1.00 82.00 89 TYR A O 1
ATOM 732 N N . PHE A 1 90 ? -11.568 -7.256 9.662 1.00 83.44 90 PHE A N 1
ATOM 733 C CA . PHE A 1 90 ? -11.633 -6.336 8.516 1.00 83.44 90 PHE A CA 1
ATOM 734 C C . PHE A 1 90 ? -10.436 -5.387 8.472 1.00 83.44 90 PHE A C 1
ATOM 736 O O . PHE A 1 90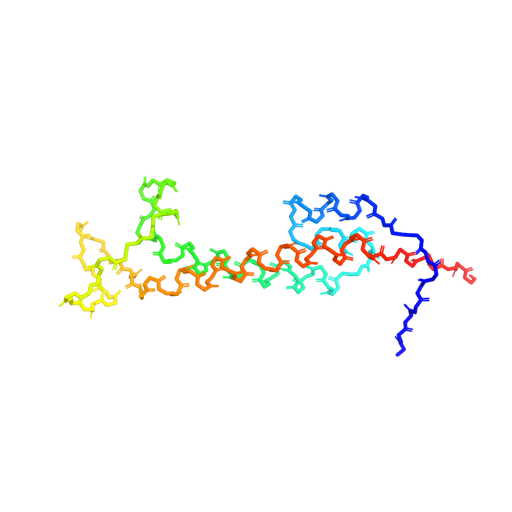 ? -9.881 -5.106 7.407 1.00 83.44 90 PHE A O 1
ATOM 743 N N . LYS A 1 91 ? -10.004 -4.909 9.641 1.00 84.69 91 LYS A N 1
ATOM 744 C CA . LYS A 1 91 ? -8.799 -4.088 9.755 1.00 84.69 91 LYS A CA 1
ATOM 745 C C . LYS A 1 91 ? -7.563 -4.882 9.334 1.00 84.69 91 LYS A C 1
ATOM 747 O O . LYS A 1 91 ? -6.733 -4.374 8.583 1.00 84.69 91 LYS A O 1
ATOM 752 N N . ILE A 1 92 ? -7.465 -6.140 9.765 1.00 87.12 92 ILE A N 1
ATOM 753 C CA . ILE A 1 92 ? -6.360 -7.022 9.376 1.00 87.12 92 ILE A CA 1
ATOM 754 C C . ILE A 1 92 ? -6.392 -7.343 7.886 1.00 87.12 92 ILE A C 1
ATOM 756 O O . ILE A 1 92 ? -5.355 -7.253 7.237 1.00 87.12 92 ILE A O 1
ATOM 760 N N . SER A 1 93 ? -7.549 -7.675 7.315 1.00 90.75 93 SER A N 1
ATOM 761 C CA . SER A 1 93 ? -7.644 -7.988 5.889 1.00 90.75 93 SER A CA 1
ATOM 762 C C . SER A 1 93 ? -7.258 -6.786 5.025 1.00 90.75 93 SER A C 1
ATOM 764 O O . SER A 1 93 ? -6.526 -6.953 4.054 1.00 90.75 93 SER A O 1
ATOM 766 N N . GLY A 1 94 ? -7.670 -5.571 5.410 1.00 89.88 94 GLY A N 1
ATOM 767 C CA . GLY A 1 94 ? -7.250 -4.334 4.744 1.00 89.88 94 GLY A CA 1
ATOM 768 C C . GLY A 1 94 ? -5.739 -4.105 4.829 1.00 89.88 94 GLY A C 1
ATOM 769 O O . GLY A 1 94 ? -5.106 -3.751 3.833 1.00 89.88 94 GLY A O 1
ATOM 770 N N . TYR A 1 95 ? -5.142 -4.383 5.991 1.00 90.88 95 TYR A N 1
ATOM 771 C CA . TYR A 1 95 ? -3.698 -4.287 6.182 1.00 90.88 95 TYR A CA 1
ATOM 772 C C . TYR A 1 95 ? -2.926 -5.312 5.339 1.00 90.88 95 TYR A C 1
ATOM 774 O O . TYR A 1 95 ? -1.995 -4.946 4.624 1.00 90.88 95 TYR A O 1
ATOM 782 N N . ILE A 1 96 ? -3.347 -6.580 5.359 1.00 93.19 96 ILE A N 1
ATOM 783 C CA . ILE A 1 96 ? -2.753 -7.646 4.543 1.00 93.19 96 ILE A CA 1
ATOM 784 C C . ILE A 1 96 ? -2.871 -7.298 3.061 1.00 93.19 96 ILE A C 1
ATOM 786 O O . ILE A 1 96 ? -1.887 -7.411 2.336 1.00 93.19 96 ILE A O 1
ATOM 790 N N . GLN A 1 97 ? -4.037 -6.829 2.610 1.00 93.69 97 GLN A N 1
ATOM 791 C CA . GLN A 1 97 ? -4.237 -6.392 1.231 1.00 93.69 97 GLN A CA 1
ATOM 792 C C . GLN A 1 97 ? -3.265 -5.269 0.853 1.00 93.69 97 GLN A C 1
ATOM 794 O O . GLN A 1 97 ? -2.630 -5.344 -0.198 1.00 93.69 97 GLN A O 1
ATOM 799 N N . PHE A 1 98 ? -3.127 -4.246 1.701 1.00 93.81 98 PHE A N 1
ATOM 800 C CA . PHE A 1 98 ? -2.205 -3.137 1.464 1.00 93.81 98 PHE A CA 1
ATOM 801 C C . PHE A 1 98 ? -0.755 -3.623 1.350 1.00 93.81 98 PHE A C 1
ATOM 803 O O . PHE A 1 98 ? -0.096 -3.354 0.345 1.00 93.81 98 PHE A O 1
ATOM 810 N N . VAL A 1 99 ? -0.278 -4.395 2.330 1.00 93.38 99 VAL A N 1
ATOM 811 C CA . VAL A 1 99 ? 1.099 -4.912 2.359 1.00 93.38 99 VAL A CA 1
ATOM 812 C C . VAL A 1 99 ? 1.363 -5.856 1.186 1.00 93.38 99 VAL A C 1
ATOM 814 O O . VAL A 1 99 ? 2.375 -5.714 0.502 1.00 93.38 99 VAL A O 1
ATOM 817 N N . ALA A 1 100 ? 0.450 -6.786 0.902 1.00 94.31 100 ALA A N 1
ATOM 818 C CA . ALA A 1 100 ? 0.595 -7.736 -0.197 1.00 94.31 100 ALA A CA 1
ATOM 819 C C . ALA A 1 100 ? 0.682 -7.022 -1.551 1.00 94.31 100 ALA A C 1
ATOM 821 O O . ALA A 1 100 ? 1.546 -7.344 -2.368 1.00 94.31 100 ALA A O 1
ATOM 822 N N . MET A 1 101 ? -0.167 -6.018 -1.779 1.00 92.88 101 MET A N 1
ATOM 823 C CA . MET A 1 101 ? -0.161 -5.249 -3.026 1.00 92.88 101 MET A CA 1
ATOM 824 C C . MET A 1 101 ? 1.061 -4.349 -3.143 1.00 92.88 101 MET A C 1
ATOM 826 O O . MET A 1 101 ? 1.601 -4.183 -4.239 1.00 92.88 101 MET A O 1
ATOM 830 N N . TRP A 1 102 ? 1.541 -3.811 -2.024 1.00 93.06 102 TRP A N 1
ATOM 831 C CA . TRP A 1 102 ? 2.773 -3.038 -2.000 1.00 93.06 102 TRP A CA 1
ATOM 832 C C . TRP A 1 102 ? 3.979 -3.905 -2.364 1.00 93.06 102 TRP A C 1
ATOM 834 O O . TRP A 1 102 ? 4.695 -3.586 -3.315 1.00 93.06 102 TRP A O 1
ATOM 844 N N . LEU A 1 103 ? 4.154 -5.049 -1.697 1.00 94.00 103 LEU A N 1
ATOM 845 C CA . LEU A 1 103 ? 5.224 -6.003 -2.001 1.00 94.00 103 LEU A CA 1
ATOM 846 C C . LEU A 1 103 ? 5.136 -6.510 -3.443 1.00 94.00 103 LEU A C 1
ATOM 848 O O . LEU A 1 103 ? 6.148 -6.566 -4.144 1.00 94.00 103 LEU A O 1
ATOM 852 N N . TYR A 1 104 ? 3.928 -6.813 -3.923 1.00 93.38 104 TYR A N 1
ATOM 853 C CA . TYR A 1 104 ? 3.712 -7.178 -5.319 1.00 93.38 104 TYR A CA 1
ATOM 854 C C . TYR A 1 104 ? 4.166 -6.061 -6.268 1.00 93.38 104 TYR A C 1
ATOM 856 O O . TYR A 1 104 ? 4.865 -6.331 -7.244 1.00 93.38 104 TYR A O 1
ATOM 864 N N . GLY A 1 105 ? 3.828 -4.803 -5.971 1.00 91.06 105 GLY A N 1
ATOM 865 C CA . GLY A 1 105 ? 4.265 -3.643 -6.744 1.00 91.06 105 GLY A CA 1
ATOM 866 C C . GLY A 1 105 ? 5.788 -3.515 -6.806 1.00 91.06 105 GLY A C 1
ATOM 867 O O . GLY A 1 105 ? 6.329 -3.261 -7.882 1.00 91.06 105 GLY A O 1
ATOM 868 N N . VAL A 1 106 ? 6.484 -3.761 -5.693 1.00 91.62 106 VAL A N 1
ATOM 869 C CA . VAL A 1 106 ? 7.956 -3.782 -5.625 1.00 91.62 106 VAL A CA 1
ATOM 870 C C . VAL A 1 106 ? 8.538 -4.873 -6.523 1.00 91.62 106 VAL A C 1
ATOM 872 O O . VAL A 1 106 ? 9.419 -4.595 -7.341 1.00 91.62 106 VAL A O 1
ATOM 875 N N . VAL A 1 107 ? 8.019 -6.099 -6.426 1.00 90.25 107 VAL A N 1
ATOM 876 C CA . VAL A 1 107 ? 8.490 -7.242 -7.223 1.00 90.25 107 VAL A CA 1
ATOM 877 C C . VAL A 1 107 ? 8.191 -7.055 -8.714 1.00 90.25 107 VAL A C 1
ATOM 879 O O . VAL A 1 107 ? 9.059 -7.316 -9.550 1.00 90.25 107 VAL A O 1
ATOM 882 N N . ASP A 1 108 ? 6.999 -6.574 -9.076 1.00 88.25 108 ASP A N 1
ATOM 883 C CA . ASP A 1 108 ? 6.633 -6.277 -10.469 1.00 88.25 108 ASP A CA 1
ATOM 884 C C . ASP A 1 108 ? 7.441 -5.094 -11.025 1.00 88.25 108 ASP A C 1
ATOM 886 O O . ASP A 1 108 ? 7.836 -5.120 -12.191 1.00 88.25 108 ASP A O 1
ATOM 890 N N . GLY A 1 109 ? 7.768 -4.100 -10.193 1.00 86.38 109 GLY A N 1
ATOM 891 C CA . GLY A 1 109 ? 8.686 -3.014 -10.535 1.00 86.38 109 GLY A CA 1
ATOM 892 C C . GLY A 1 109 ? 10.094 -3.532 -10.831 1.00 86.38 109 GLY A C 1
ATOM 893 O O . GLY A 1 109 ? 10.665 -3.194 -11.866 1.00 86.38 109 GLY A O 1
ATOM 894 N N . TRP A 1 110 ? 10.621 -4.421 -9.985 1.00 87.00 110 TRP A N 1
ATOM 895 C CA . TRP A 1 110 ? 11.940 -5.035 -10.170 1.00 87.00 110 TRP A CA 1
ATOM 896 C C . TRP A 1 110 ? 12.018 -5.899 -11.435 1.00 87.00 110 TRP A C 1
ATOM 898 O O . TRP A 1 110 ? 12.924 -5.733 -12.254 1.00 87.00 110 TRP A O 1
ATOM 908 N N . ARG A 1 111 ? 11.029 -6.777 -11.641 1.00 85.25 111 ARG A N 1
ATOM 909 C CA . ARG A 1 111 ? 10.895 -7.619 -12.848 1.00 85.25 111 ARG A CA 1
ATOM 910 C C . ARG A 1 111 ? 10.470 -6.821 -14.082 1.00 85.25 111 ARG A C 1
ATOM 912 O O . ARG A 1 111 ? 10.416 -7.343 -15.199 1.00 85.25 111 ARG A O 1
ATOM 919 N N . GLY A 1 112 ? 10.117 -5.560 -13.883 1.00 76.94 112 GLY A N 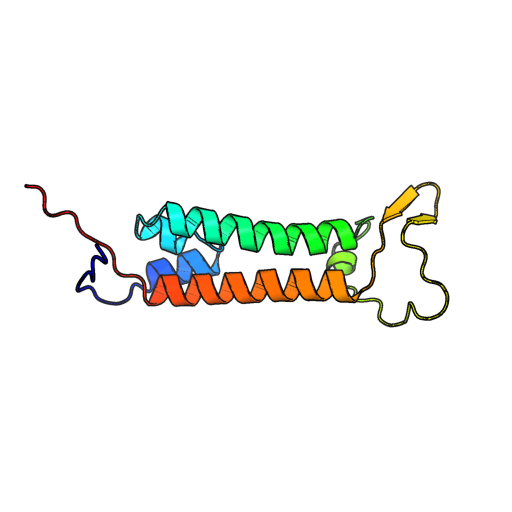1
ATOM 920 C CA . GLY A 1 112 ? 9.559 -4.687 -14.880 1.00 76.94 112 GLY A CA 1
ATOM 921 C C . GLY A 1 112 ? 10.598 -4.245 -15.902 1.00 76.94 112 GLY A C 1
ATOM 922 O O . GLY A 1 112 ? 11.640 -3.678 -15.584 1.00 76.94 112 GLY A O 1
ATOM 923 N N . ARG A 1 113 ? 10.277 -4.494 -17.171 1.00 78.19 113 ARG A N 1
ATOM 924 C CA . ARG A 1 113 ? 11.116 -4.144 -18.319 1.00 78.19 113 ARG A CA 1
ATOM 925 C C . ARG A 1 113 ? 10.563 -2.891 -18.983 1.00 78.19 113 ARG A C 1
ATOM 927 O O . ARG A 1 113 ? 9.349 -2.792 -19.196 1.00 78.19 113 ARG A O 1
ATOM 934 N N . ARG A 1 114 ? 11.439 -1.924 -19.268 1.00 67.62 114 ARG A N 1
ATOM 935 C CA . ARG A 1 114 ? 11.072 -0.666 -19.927 1.00 67.62 114 ARG A CA 1
ATOM 936 C C . ARG A 1 114 ? 10.979 -0.918 -21.428 1.00 67.62 114 ARG A C 1
ATOM 938 O O . ARG A 1 114 ? 11.979 -1.252 -22.055 1.00 67.62 114 ARG A O 1
ATOM 945 N N . ILE A 1 115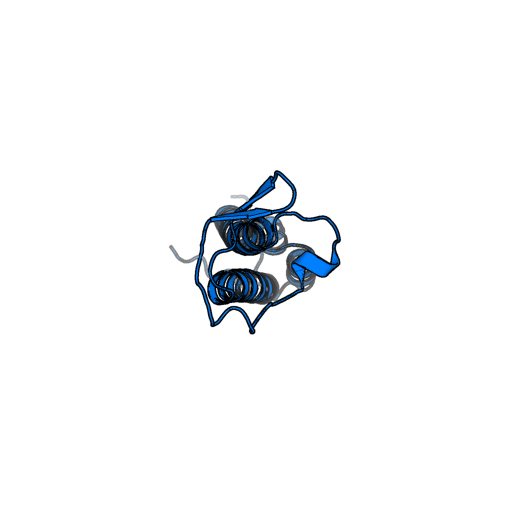 ? 9.786 -0.774 -21.996 1.00 65.12 115 ILE A N 1
ATOM 946 C CA . ILE A 1 115 ? 9.597 -0.904 -23.442 1.00 65.12 115 ILE A CA 1
ATOM 947 C C . ILE A 1 115 ? 10.058 0.411 -24.075 1.00 65.12 115 ILE A C 1
ATOM 949 O O . ILE A 1 115 ? 9.412 1.450 -23.920 1.00 65.12 115 ILE A O 1
ATOM 953 N N . TYR A 1 116 ? 11.206 0.390 -24.753 1.00 58.25 116 TYR A N 1
ATOM 954 C CA . TYR A 1 116 ? 11.581 1.469 -25.661 1.00 58.25 116 TYR A CA 1
ATOM 955 C C . TYR A 1 116 ? 10.747 1.298 -26.930 1.00 58.25 116 TYR A C 1
ATOM 957 O O . TYR A 1 116 ? 10.952 0.345 -27.678 1.00 58.25 116 TYR A O 1
ATOM 965 N N . LYS A 1 117 ? 9.801 2.211 -27.185 1.00 56.03 117 LYS A N 1
ATOM 966 C CA . LYS A 1 117 ? 9.245 2.343 -28.535 1.00 56.03 117 LYS A CA 1
ATOM 967 C C . LYS A 1 117 ? 10.418 2.691 -29.452 1.00 56.03 117 LYS A C 1
ATOM 969 O O . LYS A 1 117 ? 10.971 3.784 -29.324 1.00 56.03 117 LYS A O 1
ATOM 974 N N . ARG A 1 118 ? 10.814 1.774 -30.342 1.00 49.47 118 ARG A N 1
ATOM 975 C CA . ARG A 1 118 ? 11.582 2.158 -31.532 1.00 49.47 118 ARG A CA 1
ATOM 976 C C . ARG A 1 118 ? 10.732 3.210 -32.242 1.00 49.47 118 ARG A C 1
ATOM 978 O O . ARG A 1 118 ? 9.565 2.948 -32.526 1.00 49.47 118 ARG A O 1
ATOM 985 N N . LYS A 1 119 ? 11.277 4.414 -32.421 1.00 47.41 119 LYS A N 1
ATOM 986 C CA . LYS A 1 119 ? 10.693 5.374 -33.359 1.00 47.41 119 LYS A CA 1
ATOM 987 C C . LYS A 1 119 ? 10.739 4.691 -34.731 1.00 47.41 119 LYS A C 1
ATOM 989 O O . LYS A 1 119 ? 11.820 4.253 -35.122 1.00 47.41 119 LYS A O 1
ATOM 994 N N . ALA A 1 120 ? 9.568 4.486 -35.330 1.00 47.09 120 ALA A N 1
ATOM 995 C CA . ALA A 1 120 ? 9.452 4.187 -36.752 1.00 47.09 120 ALA A CA 1
ATOM 996 C C . ALA A 1 120 ? 9.759 5.462 -37.540 1.00 47.09 120 ALA A C 1
ATOM 998 O O . ALA A 1 120 ? 9.450 6.550 -36.992 1.00 47.09 120 ALA A O 1
#